Protein AF-A0A7D9HD73-F1 (afdb_monomer)

Sequence (106 aa):
MEEYLSLIDNPTIRRTFSQYRVSNHKLQIERGRYENISREQRFCKLCNTGEVENEYHLALSCPKYEDLRNNSNNILKNLFYLNNTMEGKQKLFEHSMSSDDPVLVN

Radius of gyration: 14.17 Å; Cα contacts (8 Å, |Δi|>4): 95; chains: 1; bounding box: 33×27×36 Å

Foldseek 3Di:
DAPVLVVPPDVVLSVVLVCQLVVVDDQLCNVVVVVVHDQQQSADPQADPSGHRHPCCLLPPPPRNVVVNPDPPRSSVVQQVVDPDPVSSVVSVCQSNDPDHPPDPD

Solvent-accessible surface area (backbone atoms only — not comparable to full-atom values): 6384 Å² total; per-residue (Å²): 126,69,69,70,54,72,78,38,83,52,65,69,46,36,53,54,50,52,27,56,68,69,65,62,58,83,43,29,56,51,49,26,53,80,68,70,45,55,75,89,69,16,42,37,88,83,45,89,81,76,46,50,20,40,71,63,32,53,65,76,68,38,74,75,34,41,69,55,50,68,34,87,83,23,60,58,35,75,64,36,66,84,36,94,46,71,70,48,28,50,54,44,49,54,55,73,60,42,92,67,78,79,79,69,88,126

pLDDT: mean 76.59, std 17.29, range [26.28, 97.75]

Secondary structure (DSSP, 8-state):
--GGGGG---HHHHHHHHHHHTT-S-SHHHHHHHTT--GGG-B-SSSSS--B-SHHIIIII-GGGHHHHHSTT-HHHHHHTT--SHHHHHHHHHHHH-SS------

Organism: Paramuricea clavata (NCBI:txid317549)

Structure (mmCIF, N/CA/C/O backbone):
data_AF-A0A7D9HD73-F1
#
_entry.id   AF-A0A7D9HD73-F1
#
loop_
_atom_site.group_PDB
_atom_site.id
_atom_site.type_symbol
_atom_site.label_atom_id
_atom_site.label_alt_id
_atom_site.label_comp_id
_atom_site.label_asym_id
_atom_site.label_entity_id
_atom_site.label_seq_id
_atom_site.pdbx_PDB_ins_code
_atom_site.Cartn_x
_atom_site.Cartn_y
_atom_site.Cartn_z
_atom_site.occupancy
_atom_site.B_iso_or_equiv
_atom_site.auth_seq_id
_atom_site.auth_comp_id
_atom_site.auth_asym_id
_atom_site.auth_atom_id
_atom_site.pdbx_PDB_model_num
ATOM 1 N N . MET A 1 1 ? -7.601 5.946 -24.414 1.00 57.53 1 MET A N 1
ATOM 2 C CA . MET A 1 1 ? -6.726 5.144 -23.532 1.00 57.53 1 MET A CA 1
ATOM 3 C C . MET A 1 1 ? -5.867 6.145 -22.796 1.00 57.53 1 MET A C 1
ATOM 5 O O . MET A 1 1 ? -5.398 7.052 -23.465 1.00 57.53 1 MET A O 1
ATOM 9 N N . GLU A 1 2 ? -5.761 6.066 -21.471 1.00 67.25 2 GLU A N 1
ATOM 10 C CA . GLU A 1 2 ? -4.961 7.034 -20.704 1.00 67.25 2 GLU A CA 1
ATOM 11 C C . GLU A 1 2 ? -3.504 7.005 -21.189 1.00 67.25 2 GLU A C 1
ATOM 13 O O . GLU A 1 2 ? -2.942 5.926 -21.399 1.00 67.25 2 GLU A O 1
ATOM 18 N N . GLU A 1 3 ? -2.922 8.177 -21.442 1.00 64.94 3 GLU A N 1
ATOM 19 C CA . GLU A 1 3 ? -1.649 8.320 -22.160 1.00 64.94 3 GLU A CA 1
ATOM 20 C C . GLU A 1 3 ? -0.486 7.685 -21.392 1.00 64.94 3 GLU A C 1
ATOM 22 O O . GLU A 1 3 ? 0.362 7.025 -21.993 1.00 64.94 3 GLU A O 1
ATOM 27 N N . TYR A 1 4 ? -0.494 7.744 -20.060 1.00 66.69 4 TYR A N 1
ATOM 28 C CA . TYR A 1 4 ? 0.552 7.129 -19.244 1.00 66.69 4 TYR A CA 1
ATOM 29 C C . TYR A 1 4 ? 0.606 5.592 -19.401 1.00 66.69 4 TYR A C 1
ATOM 31 O O . TYR A 1 4 ? 1.657 4.983 -19.202 1.00 66.69 4 TYR A O 1
ATOM 39 N N . LEU A 1 5 ? -0.504 4.929 -19.769 1.00 62.28 5 LEU A N 1
ATOM 40 C CA . LEU A 1 5 ? -0.527 3.475 -19.981 1.00 62.28 5 LEU A CA 1
ATOM 41 C C . LEU A 1 5 ? 0.294 3.074 -21.208 1.00 62.28 5 LEU A C 1
ATOM 43 O O . LEU A 1 5 ? 0.754 1.935 -21.280 1.00 62.28 5 LEU A O 1
ATOM 47 N N . SER A 1 6 ? 0.468 3.994 -22.161 1.00 68.44 6 SER A N 1
ATOM 48 C CA . SER A 1 6 ? 1.295 3.786 -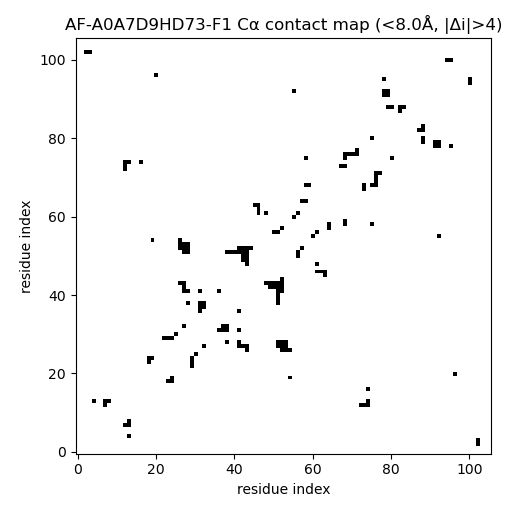23.352 1.00 68.44 6 SER A CA 1
ATOM 49 C C . SER A 1 6 ? 2.793 3.767 -23.033 1.00 68.44 6 SER A C 1
ATOM 51 O O . SER A 1 6 ? 3.554 3.148 -23.765 1.00 68.44 6 SER A O 1
ATOM 53 N N . LEU A 1 7 ? 3.195 4.349 -21.896 1.00 66.88 7 LEU A N 1
ATOM 54 C CA . LEU A 1 7 ? 4.570 4.331 -21.383 1.00 66.88 7 LEU A CA 1
ATOM 55 C C . LEU A 1 7 ? 4.935 2.993 -20.719 1.00 66.88 7 LEU A C 1
ATOM 57 O O . LEU A 1 7 ? 6.077 2.778 -20.318 1.00 66.88 7 LEU A O 1
ATOM 61 N N . ILE A 1 8 ? 3.955 2.098 -20.554 1.00 70.44 8 ILE A N 1
ATOM 62 C CA . ILE A 1 8 ? 4.123 0.799 -19.909 1.00 70.44 8 ILE A CA 1
ATOM 63 C C . ILE A 1 8 ? 3.985 -0.303 -20.961 1.00 70.44 8 ILE A C 1
ATOM 65 O O . ILE A 1 8 ? 2.883 -0.794 -21.235 1.00 70.44 8 ILE A O 1
ATOM 69 N N . ASP A 1 9 ? 5.123 -0.746 -21.495 1.00 72.62 9 ASP A N 1
ATOM 70 C CA . ASP A 1 9 ? 5.177 -1.783 -22.534 1.00 72.62 9 ASP A CA 1
ATOM 71 C C . ASP A 1 9 ? 4.622 -3.125 -22.047 1.00 72.62 9 ASP A C 1
ATOM 73 O O . ASP A 1 9 ? 3.878 -3.812 -22.753 1.00 72.62 9 ASP A O 1
ATOM 77 N N . ASN A 1 10 ? 4.931 -3.494 -20.801 1.00 75.69 10 ASN A N 1
ATOM 78 C CA . ASN A 1 10 ? 4.533 -4.779 -20.247 1.00 75.69 10 ASN A CA 1
ATOM 79 C C . ASN A 1 10 ? 3.019 -4.802 -19.923 1.00 75.69 10 ASN A C 1
ATOM 81 O O . ASN A 1 10 ? 2.567 -4.100 -19.011 1.00 75.69 10 ASN A O 1
ATOM 85 N N . PRO A 1 11 ? 2.216 -5.647 -20.598 1.00 79.75 11 PRO A N 1
ATOM 86 C CA . PRO A 1 11 ? 0.761 -5.665 -20.440 1.00 79.75 11 PRO A CA 1
ATOM 87 C C . PRO A 1 11 ? 0.300 -6.094 -19.040 1.00 79.75 11 PRO A C 1
ATOM 89 O O . PRO A 1 11 ? -0.740 -5.634 -18.567 1.00 79.75 11 PRO A O 1
ATOM 92 N N . THR A 1 12 ? 1.070 -6.942 -18.354 1.00 78.25 12 THR A N 1
ATOM 93 C CA . THR A 1 12 ? 0.770 -7.391 -16.986 1.00 78.25 12 THR A CA 1
ATOM 94 C C . THR A 1 12 ? 0.970 -6.259 -15.983 1.00 78.25 12 THR A C 1
ATOM 96 O O . THR A 1 12 ? 0.116 -6.036 -15.120 1.00 78.25 12 THR A O 1
ATOM 99 N N . ILE A 1 13 ? 2.067 -5.511 -16.131 1.00 73.56 13 ILE A N 1
ATOM 100 C CA . ILE A 1 13 ? 2.369 -4.306 -15.343 1.00 73.56 13 ILE A CA 1
ATOM 101 C C . ILE A 1 13 ? 1.272 -3.265 -15.585 1.00 73.56 13 ILE A C 1
ATOM 103 O O . ILE A 1 13 ? 0.663 -2.782 -14.634 1.00 73.56 13 ILE A O 1
ATOM 107 N N . ARG A 1 14 ? 0.927 -3.006 -16.850 1.00 77.81 14 ARG A N 1
ATOM 108 C CA . ARG A 1 14 ? -0.122 -2.055 -17.237 1.00 77.81 14 ARG A CA 1
ATOM 109 C C . ARG A 1 14 ? -1.476 -2.386 -16.605 1.00 77.81 14 ARG A C 1
ATOM 111 O O . ARG A 1 14 ? -2.081 -1.531 -15.968 1.00 77.81 14 ARG A O 1
ATOM 118 N N . ARG A 1 15 ? -1.925 -3.645 -16.709 1.00 82.25 15 ARG A N 1
ATOM 119 C CA . ARG A 1 15 ? -3.183 -4.113 -16.100 1.00 82.25 15 ARG A CA 1
ATOM 120 C C . ARG A 1 15 ? -3.194 -3.918 -14.586 1.00 82.25 15 ARG A C 1
ATOM 122 O O . ARG A 1 15 ? -4.177 -3.428 -14.038 1.00 82.25 15 ARG A O 1
ATOM 129 N N . THR A 1 16 ? -2.119 -4.328 -13.925 1.00 77.75 16 THR A N 1
ATOM 130 C CA . THR A 1 16 ? -2.010 -4.262 -12.465 1.00 77.75 16 THR A CA 1
ATOM 131 C C . THR A 1 16 ? -1.974 -2.809 -11.985 1.00 77.75 16 THR A C 1
ATOM 133 O O . THR A 1 16 ? -2.578 -2.484 -10.968 1.00 77.75 16 THR A O 1
ATOM 136 N N . PHE A 1 17 ? -1.338 -1.912 -12.740 1.00 77.06 17 PHE A N 1
ATOM 137 C CA . PHE A 1 17 ? -1.328 -0.488 -12.428 1.00 77.06 17 PHE A CA 1
ATOM 138 C C . PHE A 1 17 ? -2.700 0.169 -12.611 1.00 77.06 17 PHE A C 1
ATOM 140 O O . PHE A 1 17 ? -3.150 0.897 -11.731 1.00 77.06 17 PHE A O 1
ATOM 147 N N . SER A 1 18 ? -3.412 -0.138 -13.703 1.00 80.06 18 SER A N 1
ATOM 148 C CA . SER A 1 18 ? -4.799 0.313 -13.877 1.00 80.06 18 SER A CA 1
ATOM 149 C C . SER A 1 18 ? -5.683 -0.160 -12.725 1.00 80.06 18 SER A C 1
ATOM 151 O O . SER A 1 18 ? -6.449 0.625 -12.182 1.00 80.06 18 SER A O 1
ATOM 153 N N . GLN A 1 19 ? -5.542 -1.425 -12.309 1.00 83.56 19 GLN A N 1
ATOM 154 C CA . GLN A 1 19 ? -6.236 -1.959 -11.136 1.00 83.56 19 GLN A CA 1
ATOM 155 C C . GLN A 1 19 ? -5.911 -1.175 -9.863 1.00 83.56 19 GLN A C 1
ATOM 157 O O . GLN A 1 19 ? -6.806 -0.933 -9.062 1.00 83.56 19 GLN A O 1
ATOM 162 N N . TYR A 1 20 ? -4.661 -0.751 -9.698 1.00 80.81 20 TYR A N 1
ATOM 163 C CA . TYR A 1 20 ? -4.232 0.094 -8.590 1.00 80.81 20 TYR A CA 1
ATOM 164 C C . TYR A 1 20 ? -4.927 1.459 -8.588 1.00 80.81 20 TYR A C 1
ATOM 166 O O . TYR A 1 20 ? -5.522 1.831 -7.583 1.00 80.81 20 TYR A O 1
ATOM 174 N N . ARG A 1 21 ? -4.922 2.176 -9.719 1.00 81.19 21 ARG A N 1
ATOM 175 C CA . ARG A 1 21 ? -5.553 3.506 -9.820 1.00 81.19 21 ARG A CA 1
ATOM 176 C C . ARG A 1 21 ? -7.062 3.471 -9.611 1.00 81.19 21 ARG A C 1
ATOM 178 O O . ARG A 1 21 ? -7.613 4.395 -9.028 1.00 81.19 21 ARG A O 1
ATOM 185 N N . VAL A 1 22 ? -7.730 2.404 -10.050 1.00 85.69 22 VAL A N 1
ATOM 186 C CA . VAL A 1 22 ? -9.187 2.262 -9.885 1.00 85.69 22 VAL A CA 1
ATOM 187 C C . VAL A 1 22 ? -9.593 1.550 -8.589 1.00 85.69 22 VAL A C 1
ATOM 189 O O . VAL A 1 22 ? -10.709 1.037 -8.500 1.00 85.69 22 VAL A O 1
ATOM 192 N N . SER A 1 23 ? -8.692 1.454 -7.605 1.00 87.44 23 SER A N 1
ATOM 193 C CA . SER A 1 23 ? -8.947 0.797 -6.313 1.00 87.44 23 SER A CA 1
ATOM 194 C C . SER A 1 23 ? -9.441 -0.659 -6.432 1.00 87.44 23 SER A C 1
ATOM 196 O O . SER A 1 23 ? -10.171 -1.177 -5.587 1.00 87.44 23 SER A O 1
ATOM 198 N N . ASN A 1 24 ? -9.043 -1.357 -7.499 1.00 89.31 24 ASN A N 1
ATOM 199 C CA . ASN A 1 24 ? -9.354 -2.761 -7.765 1.00 89.31 24 ASN A CA 1
ATOM 200 C C . ASN A 1 24 ? -8.201 -3.675 -7.317 1.00 89.31 24 ASN A C 1
ATOM 202 O O . ASN A 1 24 ? -7.599 -4.403 -8.109 1.00 89.31 24 ASN A O 1
ATOM 206 N N . HIS A 1 25 ? -7.872 -3.627 -6.028 1.00 89.56 25 HIS A N 1
ATOM 207 C CA . HIS A 1 25 ? -6.817 -4.434 -5.414 1.00 89.56 25 HIS A CA 1
ATOM 208 C C . HIS A 1 25 ? -7.224 -4.928 -4.021 1.00 89.56 25 HIS A C 1
ATOM 210 O O . HIS A 1 25 ? -8.308 -4.657 -3.511 1.00 89.56 25 HIS A O 1
ATOM 216 N N . LYS A 1 26 ? -6.346 -5.727 -3.409 1.00 92.06 26 LYS A N 1
ATOM 217 C CA . LYS A 1 26 ? -6.624 -6.484 -2.177 1.00 92.06 26 LYS A CA 1
ATOM 218 C C . LYS A 1 26 ? -5.925 -5.931 -0.930 1.00 92.06 26 LYS A C 1
ATOM 220 O O . LYS A 1 26 ? -5.784 -6.663 0.047 1.00 92.06 26 LYS A O 1
ATOM 225 N N . LEU A 1 27 ? -5.490 -4.676 -0.954 1.00 94.00 27 LEU A N 1
ATOM 226 C CA . LEU A 1 27 ? -4.933 -4.014 0.234 1.00 94.00 27 LEU A CA 1
ATOM 227 C C . LEU A 1 27 ? -6.035 -3.791 1.279 1.00 94.00 27 LEU A C 1
ATOM 229 O O . LEU A 1 27 ? -7.209 -3.684 0.908 1.00 94.00 27 LEU A O 1
ATOM 233 N N . GLN A 1 28 ? -5.691 -3.692 2.568 1.00 96.62 28 GLN A N 1
ATOM 234 C CA . GLN A 1 28 ? -6.699 -3.432 3.602 1.00 96.62 28 GLN A CA 1
ATOM 235 C C . GLN A 1 28 ? -7.444 -2.118 3.396 1.00 96.62 28 GLN A C 1
ATOM 237 O O . GLN A 1 28 ? -8.605 -2.071 3.797 1.00 96.62 28 GLN A O 1
ATOM 242 N N . ILE A 1 29 ? -6.855 -1.094 2.760 1.00 95.50 29 ILE A N 1
ATOM 243 C CA . ILE A 1 29 ? -7.572 0.159 2.486 1.00 95.50 29 ILE A CA 1
ATOM 244 C C . ILE A 1 29 ? -8.890 -0.092 1.737 1.00 95.50 29 ILE A C 1
ATOM 246 O O . ILE A 1 29 ? -9.911 0.491 2.109 1.00 95.50 29 ILE A O 1
ATOM 250 N N . GLU A 1 30 ? -8.894 -1.063 0.815 1.00 95.44 30 GLU A N 1
ATOM 251 C CA . GLU A 1 30 ? -10.073 -1.494 0.061 1.00 95.44 30 GLU A CA 1
ATOM 252 C C . GLU A 1 30 ? -10.797 -2.678 0.693 1.00 95.44 30 GLU A C 1
ATOM 254 O O . GLU A 1 30 ? -12.016 -2.654 0.827 1.00 95.44 30 GLU A O 1
ATOM 259 N N . ARG A 1 31 ? -10.086 -3.719 1.139 1.00 95.00 31 ARG A N 1
ATOM 260 C CA . ARG A 1 31 ? -10.741 -4.896 1.742 1.00 95.00 31 ARG A CA 1
ATOM 261 C C . ARG A 1 31 ? -11.486 -4.547 3.023 1.00 95.00 31 ARG A C 1
ATOM 263 O O . ARG A 1 31 ? -12.646 -4.912 3.174 1.00 95.00 31 ARG A O 1
ATOM 270 N N . GLY A 1 32 ? -10.843 -3.788 3.906 1.00 96.38 32 GLY A N 1
ATOM 271 C CA . GLY A 1 32 ? -11.441 -3.350 5.160 1.00 96.38 32 GLY A CA 1
ATOM 272 C C . GLY A 1 32 ? -12.626 -2.406 4.956 1.00 96.38 32 GLY A C 1
ATOM 273 O O . GLY A 1 32 ? -13.473 -2.311 5.838 1.00 96.38 32 GLY A O 1
ATOM 274 N N . ARG A 1 33 ? -12.744 -1.754 3.787 1.00 95.62 33 ARG A N 1
ATOM 275 C CA . ARG A 1 33 ? -13.934 -0.972 3.419 1.00 95.62 33 ARG A CA 1
ATOM 276 C C . ARG A 1 33 ? -15.173 -1.861 3.325 1.00 95.62 33 ARG A C 1
ATOM 278 O O 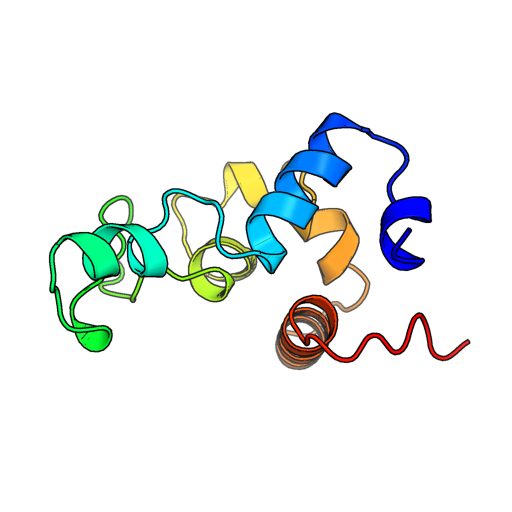. ARG A 1 33 ? -16.195 -1.511 3.901 1.00 95.62 33 ARG A O 1
ATOM 285 N N . TYR A 1 34 ? -15.071 -3.015 2.663 1.00 94.94 34 TYR A N 1
ATOM 286 C CA . TYR A 1 34 ? -16.177 -3.978 2.554 1.00 94.94 34 TYR A CA 1
ATOM 287 C C . TYR A 1 34 ? -16.507 -4.663 3.888 1.00 94.94 34 TYR A C 1
ATOM 289 O O . TYR A 1 34 ? -17.631 -5.110 4.090 1.00 94.94 34 TYR A O 1
ATOM 297 N N . GLU A 1 35 ? -15.542 -4.714 4.806 1.00 96.25 35 GLU A N 1
ATOM 298 C CA . GLU A 1 35 ? -15.702 -5.250 6.163 1.00 96.25 35 GLU A CA 1
ATOM 299 C C . GLU A 1 35 ? -16.147 -4.178 7.186 1.00 96.25 35 GLU A C 1
ATOM 301 O O . GLU A 1 35 ? -16.238 -4.473 8.373 1.00 96.25 35 GLU A O 1
ATOM 306 N N . ASN A 1 36 ? -16.436 -2.939 6.756 1.00 96.12 36 ASN A N 1
ATOM 307 C CA . ASN A 1 36 ? -16.793 -1.796 7.618 1.00 96.12 36 ASN A CA 1
ATOM 308 C C . ASN A 1 36 ? -15.759 -1.459 8.714 1.00 96.12 36 ASN A C 1
ATOM 310 O O . ASN A 1 36 ? -16.096 -0.910 9.762 1.00 96.12 36 ASN A O 1
ATOM 314 N N . ILE A 1 37 ? -14.480 -1.741 8.468 1.00 97.25 37 ILE A N 1
ATOM 315 C CA . ILE A 1 37 ? -13.374 -1.346 9.347 1.00 97.25 37 ILE A CA 1
ATOM 316 C C . ILE A 1 37 ? -13.072 0.141 9.110 1.00 97.25 37 ILE A C 1
ATOM 318 O O . ILE A 1 37 ? -12.989 0.584 7.956 1.00 97.25 37 ILE A O 1
ATOM 322 N N . SER A 1 38 ? -12.890 0.925 10.178 1.00 97.56 38 SER A N 1
ATOM 323 C CA . SER A 1 38 ? -12.498 2.342 10.067 1.00 97.56 38 SER A CA 1
ATOM 324 C C . SER A 1 38 ? -11.159 2.479 9.335 1.00 97.56 38 SER A C 1
ATOM 326 O O . SER A 1 38 ? -10.305 1.596 9.427 1.00 97.56 38 SER A O 1
ATOM 328 N N . ARG A 1 39 ? -10.968 3.551 8.553 1.00 96.50 39 ARG A N 1
ATOM 329 C CA . ARG A 1 39 ? -9.783 3.710 7.686 1.00 96.50 39 ARG A CA 1
ATOM 330 C C . ARG A 1 39 ? -8.485 3.606 8.488 1.00 96.50 39 ARG A C 1
ATOM 332 O O . ARG A 1 39 ? -7.535 2.974 8.038 1.00 96.50 39 ARG A O 1
ATOM 339 N N . GLU A 1 40 ? -8.489 4.171 9.685 1.00 97.06 40 GLU A N 1
ATOM 340 C CA . GLU A 1 40 ? -7.373 4.250 10.623 1.00 97.06 40 GLU A CA 1
ATOM 341 C C . GLU A 1 40 ? -7.020 2.880 11.220 1.00 97.06 40 GLU A C 1
ATOM 343 O O . GLU A 1 40 ? -5.908 2.695 11.696 1.00 97.06 40 GLU A O 1
ATOM 348 N N . GLN A 1 41 ? -7.941 1.910 11.164 1.00 97.31 41 GLN A N 1
ATOM 349 C CA . GLN A 1 41 ? -7.755 0.544 11.664 1.00 97.31 41 GLN A CA 1
ATOM 350 C C . GLN A 1 41 ? -7.471 -0.481 10.554 1.00 97.31 41 GLN A C 1
ATOM 352 O O . GLN A 1 41 ? -7.314 -1.673 10.828 1.00 97.31 41 GLN A O 1
ATOM 357 N N . ARG A 1 42 ? -7.390 -0.055 9.286 1.00 97.56 42 ARG A N 1
ATOM 358 C CA . ARG A 1 42 ? -7.091 -0.925 8.131 1.00 97.56 42 ARG A CA 1
ATOM 359 C C . ARG A 1 42 ? -5.592 -1.209 8.023 1.00 97.56 42 ARG A C 1
ATOM 361 O O . ARG A 1 42 ? -4.959 -0.895 7.019 1.00 97.56 42 ARG A O 1
ATOM 368 N N . PHE A 1 43 ? -5.014 -1.777 9.074 1.00 97.75 43 PHE A N 1
ATOM 369 C CA . PHE A 1 43 ? -3.575 -1.997 9.190 1.00 97.75 43 PHE A CA 1
ATOM 370 C C . PHE A 1 43 ? -3.035 -3.030 8.205 1.00 97.75 43 PHE A C 1
ATOM 372 O O . PHE A 1 43 ? -3.702 -4.009 7.870 1.00 97.75 43 PHE A O 1
ATOM 379 N N . CYS A 1 44 ? -1.780 -2.855 7.800 1.00 97.19 44 CYS A N 1
ATOM 380 C CA . CYS A 1 44 ? -1.033 -3.871 7.075 1.00 97.19 44 CYS A CA 1
ATOM 381 C C . CYS A 1 44 ? -0.887 -5.125 7.927 1.00 97.19 44 CYS A C 1
ATOM 383 O O . CYS A 1 44 ? -0.187 -5.138 8.932 1.00 97.19 44 CYS A O 1
ATOM 385 N N . LYS A 1 45 ? -1.545 -6.201 7.489 1.00 95.44 45 LYS A N 1
ATOM 386 C CA . LYS A 1 45 ? -1.516 -7.507 8.163 1.00 95.44 45 LYS A CA 1
ATOM 387 C C . LYS A 1 45 ? -0.231 -8.291 7.882 1.00 95.44 45 LYS A C 1
ATOM 389 O O . LYS A 1 45 ? -0.019 -9.341 8.476 1.00 95.44 45 LYS A O 1
ATOM 394 N N . LEU A 1 46 ? 0.592 -7.824 6.940 1.00 94.75 46 LEU A N 1
ATOM 395 C CA . LEU A 1 46 ? 1.823 -8.505 6.538 1.00 94.75 46 LEU A CA 1
ATOM 396 C C . LEU A 1 46 ? 3.032 -8.012 7.334 1.00 94.75 46 LEU A C 1
ATOM 398 O O . LEU A 1 46 ? 3.900 -8.807 7.700 1.00 94.75 46 LEU A O 1
ATOM 402 N N . CYS A 1 47 ? 3.118 -6.702 7.563 1.00 95.25 47 CYS A N 1
ATOM 403 C CA . CYS A 1 47 ? 4.225 -6.087 8.284 1.00 95.25 47 CYS A CA 1
ATOM 404 C C . CYS A 1 47 ? 3.848 -5.761 9.733 1.00 95.25 47 CYS A C 1
ATOM 406 O O . CYS A 1 47 ? 2.678 -5.724 10.090 1.00 95.25 47 CYS A O 1
ATOM 408 N N . ASN A 1 48 ? 4.860 -5.479 10.554 1.00 94.88 48 ASN A N 1
ATOM 409 C CA . A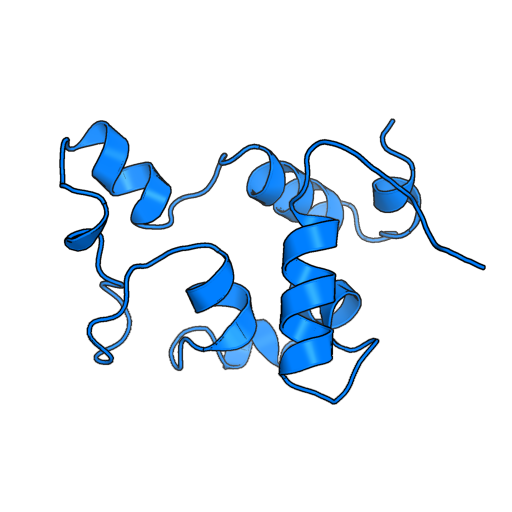SN A 1 48 ? 4.684 -5.179 11.976 1.00 94.88 48 ASN A CA 1
ATOM 410 C C . ASN A 1 48 ? 4.841 -3.679 12.289 1.00 94.88 48 ASN A C 1
ATOM 412 O O . ASN A 1 48 ? 5.131 -3.328 13.428 1.00 94.88 48 ASN A O 1
ATOM 416 N N . THR A 1 49 ? 4.708 -2.787 11.299 1.00 94.81 49 THR A N 1
ATOM 417 C CA . THR A 1 49 ? 4.899 -1.336 11.508 1.00 94.81 49 THR A CA 1
ATOM 418 C C . THR A 1 49 ? 3.677 -0.649 12.117 1.00 94.81 49 THR A C 1
ATOM 420 O O . THR A 1 49 ? 3.785 0.485 12.567 1.00 94.81 49 THR A O 1
ATOM 423 N N . GLY A 1 50 ? 2.514 -1.313 12.129 1.00 95.38 50 GLY A N 1
ATOM 424 C CA . GLY A 1 50 ? 1.258 -0.721 12.597 1.00 95.38 50 GLY A CA 1
ATOM 425 C C . GLY A 1 50 ? 0.685 0.348 11.659 1.00 95.38 50 GLY A C 1
ATOM 426 O O . GLY A 1 50 ? -0.224 1.074 12.046 1.00 95.38 50 GLY A O 1
ATOM 427 N N . GLU A 1 51 ? 1.197 0.459 10.431 1.00 96.94 51 GLU A N 1
ATOM 428 C CA . GLU A 1 51 ? 0.702 1.416 9.439 1.00 96.94 51 GLU A CA 1
ATOM 429 C C . GLU A 1 51 ? -0.546 0.895 8.708 1.00 96.94 51 GLU A C 1
ATOM 431 O O . GLU A 1 51 ? -0.750 -0.313 8.552 1.00 96.94 51 GLU A O 1
ATOM 436 N N . VAL A 1 52 ? -1.379 1.817 8.218 1.00 97.19 52 VAL A N 1
ATOM 437 C CA . VAL A 1 52 ? -2.526 1.507 7.349 1.00 97.19 52 VAL A CA 1
ATOM 438 C C . VAL A 1 52 ? -2.033 0.923 6.020 1.00 97.19 52 VAL A C 1
ATOM 440 O O . VAL A 1 52 ? -1.149 1.485 5.376 1.00 97.19 52 VAL A O 1
ATOM 443 N N . GLU A 1 53 ? -2.627 -0.187 5.574 1.00 95.94 53 GLU A N 1
ATOM 444 C CA . GLU A 1 53 ? -2.284 -0.818 4.295 1.00 95.94 53 GLU A CA 1
ATOM 445 C C . GLU A 1 53 ? -2.959 -0.100 3.128 1.00 95.94 53 GLU A C 1
ATOM 447 O O . GLU A 1 53 ? -3.993 -0.535 2.616 1.00 95.94 53 GLU A O 1
ATOM 452 N N . ASN A 1 54 ? -2.362 1.006 2.708 1.00 91.44 54 ASN A N 1
ATOM 453 C CA . ASN A 1 54 ? -2.733 1.714 1.492 1.00 91.44 54 ASN A CA 1
ATOM 454 C C . ASN A 1 54 ? -1.651 1.569 0.410 1.00 91.44 54 ASN A C 1
ATOM 456 O O . ASN A 1 54 ? -0.615 0.918 0.581 1.00 91.44 54 ASN A O 1
ATOM 460 N N . GLU A 1 55 ? -1.924 2.170 -0.736 1.00 87.44 55 GLU A N 1
ATOM 461 C CA . GLU A 1 55 ? -1.082 2.155 -1.920 1.00 87.44 55 GLU A CA 1
ATOM 462 C C . GLU A 1 55 ? 0.286 2.786 -1.636 1.00 87.44 55 GLU A C 1
ATOM 464 O O . GLU A 1 55 ? 1.301 2.243 -2.067 1.00 87.44 55 GLU A O 1
ATOM 469 N N . TYR A 1 56 ? 0.320 3.859 -0.838 1.00 86.00 56 TYR A N 1
ATOM 470 C CA . TYR A 1 56 ? 1.551 4.518 -0.395 1.00 86.00 56 TYR A CA 1
ATOM 471 C C . TYR A 1 56 ? 2.426 3.580 0.447 1.00 86.00 56 TYR A C 1
ATOM 473 O O . TYR A 1 56 ? 3.613 3.411 0.166 1.00 86.00 56 TYR A O 1
ATOM 481 N N . HIS A 1 57 ? 1.837 2.915 1.445 1.00 90.44 57 HIS A N 1
ATOM 482 C CA . HIS A 1 57 ? 2.543 1.972 2.306 1.00 90.44 57 HIS A CA 1
ATOM 483 C C . HIS A 1 57 ? 3.144 0.830 1.481 1.00 90.44 57 HIS A C 1
ATOM 485 O O . HIS A 1 57 ? 4.323 0.508 1.633 1.00 90.44 57 HIS A O 1
ATOM 491 N N . LEU A 1 58 ? 2.391 0.257 0.536 1.00 87.25 58 LEU A N 1
ATOM 492 C CA . LEU A 1 58 ? 2.939 -0.756 -0.368 1.00 87.25 58 LEU A CA 1
ATOM 493 C C . LEU A 1 58 ? 4.079 -0.196 -1.241 1.00 87.25 58 LEU A C 1
ATOM 495 O O . LEU A 1 58 ? 5.145 -0.818 -1.343 1.00 87.25 58 LEU A O 1
ATOM 499 N N . ALA A 1 59 ? 3.871 0.982 -1.832 1.00 80.75 59 ALA A N 1
ATOM 500 C CA . ALA A 1 59 ? 4.776 1.579 -2.806 1.00 80.75 59 ALA A CA 1
ATOM 501 C C . ALA A 1 59 ? 6.080 2.116 -2.227 1.00 80.75 59 ALA A C 1
ATOM 503 O O . ALA A 1 59 ? 7.077 2.119 -2.949 1.00 80.75 59 ALA A O 1
ATOM 504 N N . LEU A 1 60 ? 6.103 2.544 -0.961 1.00 80.69 60 LEU A N 1
ATOM 505 C CA . LEU A 1 60 ? 7.231 3.317 -0.436 1.00 80.69 60 LEU A CA 1
ATOM 506 C C . LEU A 1 60 ? 7.776 2.845 0.918 1.00 80.69 60 LEU A C 1
ATOM 508 O O . LEU A 1 60 ? 8.984 2.961 1.110 1.00 80.69 60 LEU A O 1
ATOM 512 N N . SER A 1 61 ? 6.966 2.298 1.835 1.00 87.31 61 SER A N 1
ATOM 513 C CA . SER A 1 61 ? 7.423 2.088 3.228 1.00 87.31 61 SER A CA 1
ATOM 514 C C . SER A 1 61 ? 7.355 0.653 3.753 1.00 87.31 61 SER A C 1
ATOM 516 O O . SER A 1 61 ? 8.123 0.291 4.641 1.00 87.31 61 SER A O 1
ATOM 518 N N . CYS A 1 62 ? 6.487 -0.205 3.218 1.00 92.38 62 CYS A N 1
ATOM 519 C CA . CYS A 1 62 ? 6.227 -1.511 3.819 1.00 92.38 62 CYS A CA 1
ATOM 520 C C . CYS A 1 62 ? 7.420 -2.466 3.682 1.00 92.38 62 CYS A C 1
ATOM 522 O O . CYS A 1 62 ? 7.725 -2.885 2.562 1.00 92.38 62 CYS A O 1
ATOM 524 N N . PRO A 1 63 ? 8.052 -2.937 4.766 1.00 92.50 63 PRO A N 1
ATOM 525 C CA . PRO A 1 63 ? 9.206 -3.832 4.658 1.00 92.50 63 PRO A CA 1
ATOM 526 C C . PRO A 1 63 ? 8.854 -5.179 4.006 1.00 92.50 63 PRO A C 1
ATOM 528 O O . PRO A 1 63 ? 9.679 -5.785 3.338 1.00 92.50 63 PRO A O 1
ATOM 531 N N . LYS A 1 64 ? 7.602 -5.645 4.111 1.00 93.62 64 LYS A N 1
ATOM 532 C CA . LYS A 1 64 ? 7.178 -6.902 3.468 1.00 93.62 64 LYS A CA 1
ATOM 533 C C . LYS A 1 64 ? 6.971 -6.809 1.963 1.00 93.62 64 LYS A C 1
ATOM 535 O O . LYS A 1 64 ? 6.961 -7.838 1.299 1.00 93.62 64 LYS A O 1
ATOM 540 N N . TYR A 1 65 ? 6.821 -5.600 1.432 1.00 87.62 65 TYR A N 1
ATOM 541 C CA . TYR A 1 65 ? 6.773 -5.364 -0.008 1.00 87.62 65 TYR A CA 1
ATOM 542 C C . TYR A 1 65 ? 8.140 -4.926 -0.559 1.00 87.62 65 TYR A C 1
ATOM 544 O O . TYR A 1 65 ? 8.214 -4.481 -1.699 1.00 87.62 65 TYR A O 1
ATOM 552 N N . GLU A 1 66 ? 9.227 -5.042 0.212 1.00 86.94 66 GLU A N 1
ATOM 553 C CA . GLU A 1 66 ? 10.563 -4.615 -0.218 1.00 86.94 66 GLU A CA 1
ATOM 554 C C . GLU A 1 66 ? 11.065 -5.386 -1.441 1.00 86.94 66 GLU A C 1
ATOM 556 O O . GLU A 1 66 ? 11.446 -4.761 -2.428 1.00 86.94 66 GLU A O 1
ATOM 561 N N . ASP A 1 67 ? 10.974 -6.717 -1.438 1.00 83.88 67 ASP A N 1
ATOM 562 C CA . ASP A 1 67 ? 11.363 -7.536 -2.595 1.00 83.88 67 ASP A CA 1
ATOM 563 C C . ASP A 1 67 ? 10.538 -7.187 -3.833 1.00 83.88 67 ASP A C 1
ATOM 565 O O . ASP A 1 67 ? 11.065 -7.083 -4.943 1.00 83.88 67 ASP A O 1
ATOM 569 N N . LEU A 1 68 ? 9.238 -6.941 -3.630 1.00 79.19 68 LEU A N 1
ATOM 570 C CA . LEU A 1 68 ? 8.358 -6.468 -4.685 1.00 79.19 68 LEU A CA 1
ATOM 571 C C . LEU A 1 68 ? 8.883 -5.130 -5.216 1.00 79.19 68 LEU A C 1
ATOM 573 O O . LEU A 1 68 ? 9.112 -5.025 -6.412 1.00 79.19 68 LEU A O 1
ATOM 577 N N . ARG A 1 69 ? 9.132 -4.117 -4.373 1.00 81.00 69 ARG A N 1
ATOM 578 C CA . ARG A 1 69 ? 9.678 -2.797 -4.776 1.00 81.00 69 ARG A CA 1
ATOM 579 C C . ARG A 1 69 ? 11.038 -2.873 -5.461 1.00 81.00 69 ARG A C 1
ATOM 581 O O . ARG A 1 69 ? 11.290 -2.121 -6.399 1.00 81.00 69 ARG A O 1
ATOM 588 N N . ASN A 1 70 ? 11.899 -3.777 -5.015 1.00 75.50 70 ASN A N 1
ATOM 589 C CA . ASN A 1 70 ? 13.252 -3.923 -5.534 1.00 75.50 70 ASN A CA 1
ATOM 590 C C . ASN A 1 70 ? 13.301 -4.718 -6.843 1.00 75.50 70 ASN A C 1
ATOM 592 O O . ASN A 1 70 ? 14.288 -4.610 -7.576 1.00 75.50 70 ASN A O 1
ATOM 596 N N . ASN A 1 71 ? 12.236 -5.435 -7.203 1.00 72.75 71 ASN A N 1
ATOM 597 C CA . ASN A 1 71 ? 12.128 -6.098 -8.495 1.00 72.75 71 ASN A CA 1
ATOM 598 C C . ASN A 1 71 ? 12.084 -5.063 -9.637 1.00 72.75 71 ASN A C 1
ATOM 600 O O . ASN A 1 71 ? 11.251 -4.161 -9.643 1.00 72.75 71 ASN A O 1
ATOM 604 N N . SER A 1 72 ? 12.981 -5.185 -10.618 1.00 54.41 72 SER A N 1
ATOM 605 C CA . SER A 1 72 ? 13.052 -4.312 -11.804 1.00 54.41 72 SER A CA 1
ATOM 606 C C . SER A 1 72 ? 11.788 -4.350 -12.669 1.00 54.41 72 SER A C 1
ATOM 608 O O . SER A 1 72 ? 11.499 -3.385 -13.367 1.00 54.41 72 SER A O 1
ATOM 610 N N . ASN A 1 73 ? 10.996 -5.420 -12.573 1.00 55.75 73 ASN A N 1
ATOM 611 C CA . ASN A 1 73 ? 9.684 -5.527 -13.210 1.00 55.75 73 ASN A CA 1
ATOM 612 C C . ASN A 1 73 ? 8.547 -4.961 -12.350 1.00 55.75 73 ASN A C 1
ATOM 614 O O . ASN A 1 73 ? 7.374 -5.139 -12.682 1.00 55.75 73 ASN A O 1
ATOM 618 N N . ASN A 1 74 ? 8.852 -4.307 -11.227 1.00 63.34 74 ASN A N 1
ATOM 619 C CA . ASN A 1 74 ? 7.823 -3.654 -10.446 1.00 63.34 74 ASN A CA 1
ATOM 620 C C . ASN A 1 74 ? 7.447 -2.312 -11.071 1.00 63.34 74 ASN A C 1
ATOM 622 O O . ASN A 1 74 ? 8.241 -1.380 -11.171 1.00 63.34 74 ASN A O 1
ATOM 626 N N . ILE A 1 75 ? 6.171 -2.242 -11.417 1.00 60.19 75 ILE A N 1
ATOM 627 C CA . ILE A 1 75 ? 5.368 -1.068 -11.750 1.00 60.19 75 ILE A CA 1
ATOM 628 C C . ILE A 1 75 ? 5.786 0.187 -10.968 1.00 60.19 75 ILE A C 1
ATOM 630 O O . ILE A 1 75 ? 5.996 1.246 -11.547 1.00 60.19 75 ILE A O 1
ATOM 634 N N . LEU A 1 76 ? 5.955 0.051 -9.653 1.00 61.09 76 LEU A N 1
ATOM 635 C CA . LEU A 1 76 ? 6.237 1.152 -8.730 1.00 61.09 76 LEU A CA 1
ATOM 636 C C . LEU A 1 76 ? 7.696 1.604 -8.829 1.00 61.09 76 LEU A C 1
ATOM 638 O O . LEU A 1 76 ? 8.012 2.763 -8.590 1.00 61.09 76 LEU A O 1
ATOM 642 N N . LYS A 1 77 ? 8.593 0.706 -9.246 1.00 59.25 77 LYS A N 1
ATOM 643 C CA . LYS A 1 77 ? 9.984 1.054 -9.512 1.00 59.25 77 LYS A CA 1
ATOM 644 C C . LYS A 1 77 ? 10.057 1.983 -10.722 1.00 59.25 77 LYS A C 1
ATOM 646 O O . LYS A 1 77 ? 10.592 3.071 -10.591 1.00 59.25 77 LYS A O 1
ATOM 651 N N . ASN A 1 78 ? 9.427 1.631 -11.844 1.00 54.84 78 ASN A N 1
ATOM 652 C CA . ASN A 1 78 ? 9.443 2.474 -13.050 1.00 54.84 78 ASN A CA 1
ATOM 653 C C . ASN A 1 78 ? 8.748 3.835 -12.859 1.00 54.84 78 ASN A C 1
ATOM 655 O O . ASN A 1 78 ? 9.184 4.818 -13.449 1.00 54.84 78 ASN A O 1
ATOM 659 N N . LEU A 1 79 ? 7.718 3.916 -12.009 1.00 56.94 79 LEU A N 1
ATOM 660 C CA . LEU A 1 79 ? 6.993 5.168 -11.752 1.00 56.94 79 LEU A CA 1
ATOM 661 C C . LEU A 1 79 ? 7.663 6.071 -10.703 1.00 56.94 79 LEU A C 1
ATOM 663 O O . LEU A 1 79 ? 7.587 7.291 -10.815 1.00 56.94 79 LEU A O 1
ATOM 667 N N . PHE A 1 80 ? 8.336 5.500 -9.697 1.00 57.25 80 PHE A N 1
ATOM 668 C CA . PHE A 1 80 ? 8.872 6.269 -8.563 1.00 57.25 80 PHE A CA 1
ATOM 669 C C . PHE A 1 80 ? 10.401 6.389 -8.532 1.00 57.25 80 PHE A C 1
ATOM 671 O O . PHE A 1 80 ? 10.913 7.200 -7.763 1.00 57.25 80 PHE A O 1
ATOM 678 N N . TYR A 1 81 ? 11.156 5.647 -9.355 1.00 52.91 81 TYR A N 1
ATOM 679 C CA . TYR A 1 81 ? 12.621 5.811 -9.442 1.00 52.91 81 TYR A CA 1
ATOM 680 C C . TYR A 1 81 ? 13.087 7.012 -10.276 1.00 52.91 81 TYR A C 1
ATOM 682 O O . TYR A 1 81 ? 14.289 7.263 -10.327 1.00 52.91 81 TYR A O 1
ATOM 690 N N . LEU A 1 82 ? 12.183 7.790 -10.881 1.00 51.22 82 LEU A N 1
ATOM 691 C CA . LEU A 1 82 ? 12.566 9.02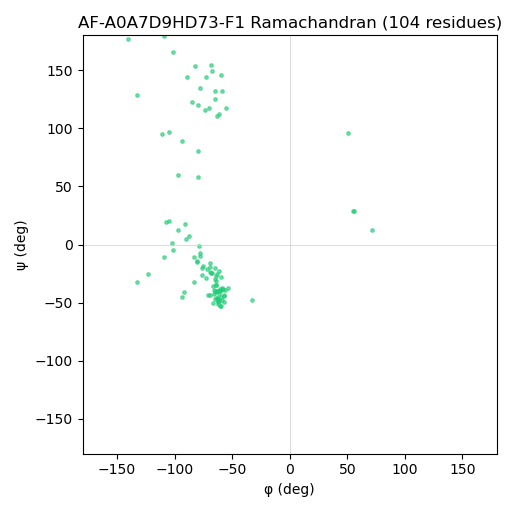1 -11.586 1.00 51.22 82 LEU A CA 1
ATOM 692 C C . LEU A 1 82 ? 13.039 10.135 -10.628 1.00 51.22 82 LEU A C 1
ATOM 694 O O . LEU A 1 82 ? 13.711 11.060 -11.070 1.00 51.22 82 LEU A O 1
ATOM 698 N N . ASN A 1 83 ? 12.770 10.029 -9.316 1.00 50.38 83 ASN A N 1
ATOM 699 C CA . ASN A 1 83 ? 13.290 10.950 -8.299 1.00 50.38 83 ASN A CA 1
ATOM 700 C C . ASN A 1 83 ? 13.875 10.218 -7.079 1.00 50.38 83 ASN A C 1
ATOM 702 O O . ASN A 1 83 ? 13.225 9.390 -6.443 1.00 50.38 83 ASN A O 1
ATOM 706 N N . ASN A 1 84 ? 15.109 10.572 -6.703 1.00 55.50 84 ASN A N 1
ATOM 707 C CA . ASN A 1 84 ? 15.828 9.936 -5.590 1.00 55.50 84 ASN A CA 1
ATOM 708 C C . ASN A 1 84 ? 15.476 10.502 -4.200 1.00 55.50 84 ASN A C 1
ATOM 710 O O . ASN A 1 84 ? 15.852 9.904 -3.193 1.00 55.50 84 ASN A O 1
ATOM 714 N N . THR A 1 85 ? 14.747 11.619 -4.113 1.00 65.56 85 THR A N 1
ATOM 715 C CA . THR A 1 85 ? 14.322 12.205 -2.830 1.00 65.56 85 THR A CA 1
ATOM 716 C C . THR A 1 85 ? 12.974 11.636 -2.381 1.00 65.56 85 THR A C 1
ATOM 718 O O . THR A 1 85 ? 12.092 11.383 -3.200 1.00 65.56 85 THR A O 1
ATOM 721 N N . MET A 1 86 ? 12.783 11.449 -1.069 1.00 61.88 86 MET A N 1
ATOM 722 C CA . MET A 1 86 ? 11.500 10.987 -0.508 1.00 61.88 86 MET A CA 1
ATOM 723 C C . MET A 1 86 ? 10.346 11.941 -0.840 1.00 61.88 86 MET A C 1
ATOM 725 O O . MET A 1 86 ? 9.263 11.488 -1.198 1.00 61.88 86 MET A O 1
ATOM 729 N N . GLU A 1 87 ? 10.599 13.253 -0.810 1.00 65.31 87 GLU A N 1
ATOM 730 C CA . GLU A 1 87 ? 9.618 14.270 -1.206 1.00 65.31 87 GLU A CA 1
ATOM 731 C C . GLU A 1 87 ? 9.253 14.165 -2.698 1.00 65.31 87 GLU A C 1
ATOM 733 O O . GLU A 1 87 ? 8.083 14.262 -3.065 1.00 65.31 87 GLU A O 1
ATOM 738 N N . GLY A 1 88 ? 10.236 13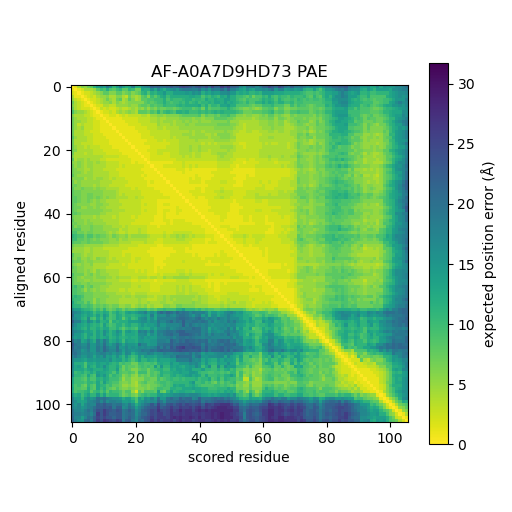.898 -3.566 1.00 63.47 88 GLY A N 1
ATOM 739 C CA . GLY A 1 88 ? 10.002 13.674 -4.992 1.00 63.47 88 GLY A CA 1
ATOM 740 C C . GLY A 1 88 ? 9.190 12.406 -5.260 1.00 63.47 88 GLY A C 1
ATOM 741 O O . GLY A 1 88 ? 8.295 12.420 -6.101 1.00 63.47 88 GLY A O 1
ATOM 742 N N . LYS A 1 89 ? 9.443 11.328 -4.509 1.00 64.56 89 LYS A N 1
ATOM 743 C CA . LYS A 1 89 ? 8.672 10.077 -4.596 1.00 64.56 89 LYS A CA 1
ATOM 744 C C . LYS A 1 89 ? 7.222 10.257 -4.163 1.00 64.56 89 LYS A C 1
ATOM 746 O O . LYS A 1 89 ? 6.335 9.730 -4.825 1.00 64.56 89 LYS A O 1
ATOM 751 N N . GLN A 1 90 ? 6.978 11.016 -3.095 1.00 63.97 90 GLN A N 1
ATOM 752 C CA . GLN A 1 90 ? 5.624 11.307 -2.629 1.00 63.97 90 GLN A CA 1
ATOM 753 C C . GLN A 1 90 ? 4.837 12.139 -3.6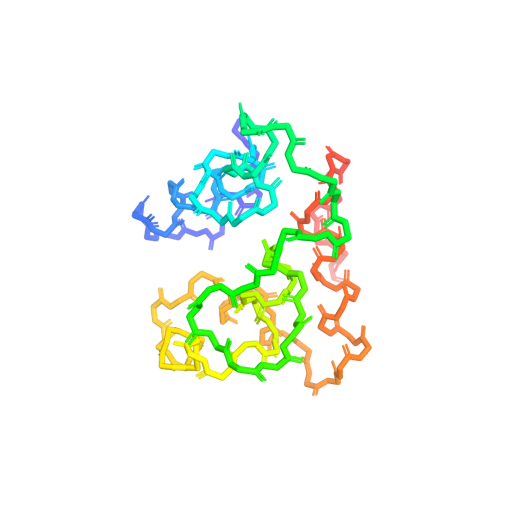53 1.00 63.97 90 GLN A C 1
ATOM 755 O O . GLN A 1 90 ? 3.725 11.757 -4.003 1.00 63.97 90 GLN A O 1
ATOM 760 N N . LYS A 1 91 ? 5.432 13.206 -4.205 1.00 66.06 91 LYS A N 1
ATOM 761 C CA . LYS A 1 91 ? 4.788 14.026 -5.249 1.00 66.06 91 LYS A CA 1
ATOM 762 C C . LYS A 1 91 ? 4.488 13.222 -6.517 1.00 66.06 91 LYS A C 1
ATOM 764 O O . LYS A 1 91 ? 3.400 13.339 -7.071 1.00 66.06 91 LYS A O 1
ATOM 769 N N . LEU A 1 92 ? 5.423 12.373 -6.958 1.00 66.19 92 LEU A N 1
ATOM 770 C CA . LEU A 1 92 ? 5.203 11.471 -8.097 1.00 66.19 92 LEU A CA 1
ATOM 771 C C . LEU A 1 92 ? 4.083 10.464 -7.820 1.00 66.19 92 LEU A C 1
ATOM 773 O O . LEU A 1 92 ? 3.275 10.191 -8.702 1.00 66.19 92 LEU A O 1
ATOM 777 N N . PHE A 1 93 ? 4.022 9.926 -6.602 1.00 70.50 93 PHE A N 1
ATOM 778 C CA . PHE A 1 93 ? 2.944 9.044 -6.173 1.00 70.50 93 PHE A CA 1
ATOM 779 C C . PHE A 1 93 ? 1.587 9.746 -6.233 1.00 70.50 93 PHE A C 1
ATOM 781 O O . PHE A 1 93 ? 0.687 9.252 -6.909 1.00 70.50 93 PHE A O 1
ATOM 788 N N . GLU A 1 94 ? 1.463 10.913 -5.605 1.00 69.25 94 GLU A N 1
ATOM 789 C CA . GLU A 1 94 ? 0.235 11.714 -5.597 1.00 69.25 94 GLU A CA 1
ATOM 790 C C . GLU A 1 94 ? -0.233 12.054 -7.019 1.00 69.25 94 GLU A C 1
ATOM 792 O O . GLU A 1 94 ? -1.399 11.844 -7.339 1.00 69.25 94 GLU A O 1
ATOM 797 N N . HIS A 1 95 ? 0.688 12.467 -7.894 1.00 68.75 95 HIS A N 1
ATOM 798 C CA . HIS A 1 95 ? 0.416 12.757 -9.306 1.00 68.75 95 HIS A CA 1
ATOM 799 C C . HIS A 1 95 ? 0.002 11.515 -10.105 1.00 68.75 95 HIS A C 1
ATOM 801 O O . HIS A 1 95 ? -0.942 11.550 -10.881 1.00 68.75 95 HIS A O 1
ATOM 807 N N . SER A 1 96 ? 0.672 10.377 -9.904 1.00 66.38 96 SER A N 1
ATOM 808 C CA . SER A 1 96 ? 0.328 9.127 -10.605 1.00 66.38 96 SER A CA 1
ATOM 809 C C . SER A 1 96 ? -1.037 8.560 -10.190 1.00 66.38 96 SER A C 1
ATOM 811 O O . SER A 1 96 ? -1.668 7.812 -10.942 1.00 66.38 96 SER A O 1
ATOM 813 N N . MET A 1 97 ? -1.486 8.914 -8.985 1.00 71.62 97 MET A N 1
ATOM 814 C CA . MET A 1 97 ? -2.735 8.456 -8.386 1.00 71.62 97 MET A CA 1
ATOM 815 C C . MET A 1 97 ? -3.859 9.499 -8.487 1.00 71.62 97 MET A C 1
ATOM 817 O O . MET A 1 97 ? -4.991 9.175 -8.124 1.00 71.62 97 MET A O 1
ATOM 821 N N . SER A 1 98 ? -3.601 10.715 -8.991 1.00 66.69 98 SER A N 1
ATOM 822 C CA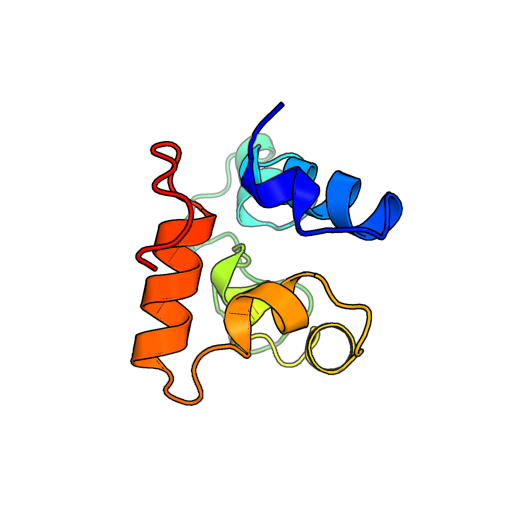 . SER A 1 98 ? -4.658 11.695 -9.251 1.00 66.69 98 SER A CA 1
ATOM 823 C C . SER A 1 98 ? -5.489 11.300 -10.472 1.00 66.69 98 SER A C 1
ATOM 825 O O . SER A 1 98 ? -5.001 10.710 -11.439 1.00 66.69 98 SER A O 1
ATOM 827 N N . SER A 1 99 ? -6.786 11.591 -10.402 1.00 53.94 99 SER A N 1
ATOM 828 C CA . SER A 1 99 ? -7.753 11.379 -11.486 1.00 53.94 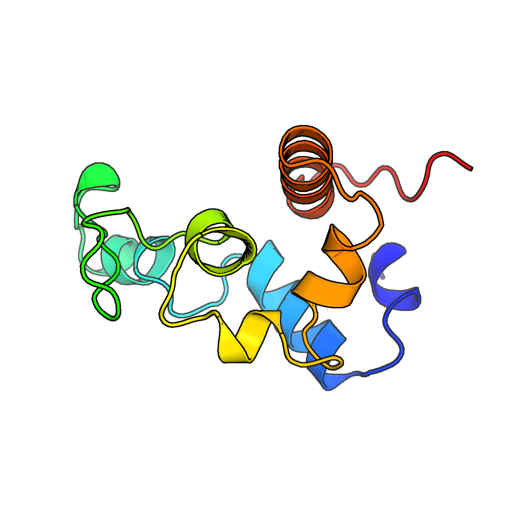99 SER A CA 1
ATOM 829 C C . SER A 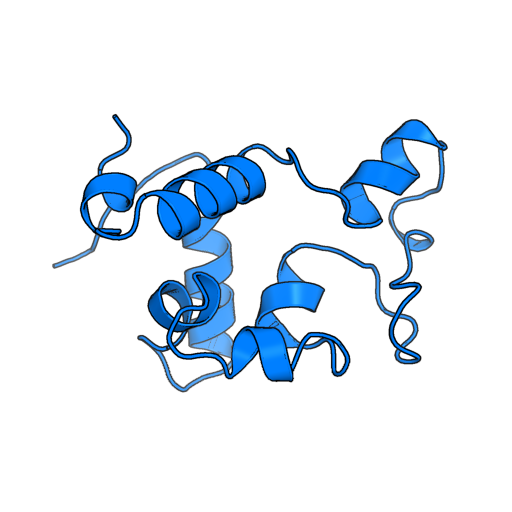1 99 ? -7.652 12.430 -12.593 1.00 53.94 99 SER A C 1
ATOM 831 O O . SER A 1 99 ? -8.084 12.168 -13.711 1.00 53.94 99 SER A O 1
ATOM 833 N N . ASP A 1 100 ? -7.060 13.585 -12.289 1.00 50.31 100 ASP A N 1
ATOM 834 C CA . ASP A 1 100 ? -6.613 14.544 -13.291 1.00 50.31 100 ASP A CA 1
ATOM 835 C C . ASP A 1 100 ? -5.220 14.105 -13.741 1.00 50.31 100 ASP A C 1
ATOM 837 O O . ASP A 1 100 ? -4.334 13.921 -12.905 1.00 50.31 100 ASP A O 1
ATOM 841 N N . ASP A 1 101 ? -5.058 13.866 -15.038 1.00 49.19 101 ASP A N 1
ATOM 842 C CA . ASP A 1 101 ? -3.855 13.319 -15.667 1.00 49.19 101 ASP A CA 1
ATOM 843 C C . ASP A 1 101 ? -3.117 14.454 -16.402 1.00 49.19 101 ASP A C 1
ATOM 845 O O . ASP A 1 101 ? -3.495 14.798 -17.523 1.00 49.19 101 ASP A O 1
ATOM 849 N N . PRO A 1 102 ? -2.085 15.093 -15.817 1.00 42.06 102 PRO A N 1
ATOM 850 C CA . PRO A 1 102 ? -1.108 15.845 -16.581 1.00 42.06 102 PRO A CA 1
ATOM 851 C C . PRO A 1 102 ? 0.049 14.893 -16.874 1.00 42.06 102 PRO A C 1
ATOM 853 O O . PRO A 1 102 ? 1.004 14.780 -16.101 1.00 42.06 102 PRO A O 1
ATOM 856 N N . VAL A 1 103 ? -0.036 14.168 -17.985 1.00 44.25 103 VAL A N 1
ATOM 857 C CA . VAL A 1 103 ? 1.122 13.465 -18.531 1.00 44.25 103 VAL A CA 1
ATOM 858 C C . VAL A 1 103 ? 2.240 14.485 -18.740 1.00 44.25 103 VAL A C 1
ATOM 860 O O . VAL A 1 103 ? 2.097 15.434 -19.500 1.00 44.25 103 VAL A O 1
ATOM 863 N N . LEU A 1 104 ? 3.333 14.259 -18.006 1.00 38.84 104 LEU A N 1
ATOM 864 C CA . LEU A 1 104 ? 4.699 14.680 -18.302 1.00 38.84 104 LEU A CA 1
ATOM 865 C C . LEU A 1 104 ? 4.858 16.168 -18.651 1.00 38.84 104 LEU A C 1
ATOM 867 O O . LEU A 1 104 ? 4.776 16.576 -19.808 1.00 38.84 104 LEU A O 1
ATOM 871 N N . VAL A 1 105 ? 5.206 16.983 -17.650 1.00 26.28 105 VAL A N 1
ATOM 872 C CA . VAL A 1 105 ? 5.910 18.236 -17.951 1.00 26.28 105 VAL A CA 1
ATOM 873 C C . VAL A 1 105 ? 7.248 17.838 -18.585 1.00 26.28 105 VAL A C 1
ATOM 875 O O . VAL A 1 105 ? 8.064 17.204 -17.916 1.00 26.28 105 VAL A O 1
ATOM 878 N N . ASN A 1 106 ? 7.367 18.133 -19.885 1.00 30.02 106 ASN A N 1
ATOM 879 C CA . ASN A 1 106 ? 8.542 17.953 -20.751 1.00 30.02 106 ASN A CA 1
ATOM 880 C C . ASN A 1 106 ? 9.883 18.245 -20.069 1.00 30.02 106 ASN A C 1
ATOM 882 O O . ASN A 1 106 ? 9.961 19.255 -19.331 1.00 30.02 106 ASN A O 1
#

Mean predicted aligned error: 8.27 Å